Protein AF-A0A4Y7RPK3-F1 (afdb_monomer_lite)

Radius of gyration: 11.06 Å; chains: 1; bounding box: 25×31×23 Å

Secondary structure (DSSP, 8-state):
-----S-HHHHHHHHHHHTT--HHHHHHHTTS-HHHHHHHHHHHHHHHT--SHHHHHHHHHHTTSS--

Sequence (68 aa):
MSKCNLTPREIEIVKNIANGDRNKDIARKLYISEKTVRNHITDIHYKLSLENRVQVAAYAFRNRLVDI

Structure (mmCIF, N/CA/C/O backbone):
data_AF-A0A4Y7RPK3-F1
#
_entry.id   AF-A0A4Y7RPK3-F1
#
loop_
_atom_site.group_PDB
_atom_site.id
_atom_site.type_symbol
_atom_site.label_atom_id
_atom_site.label_alt_id
_atom_site.label_comp_id
_atom_site.label_asym_id
_atom_site.label_entity_id
_atom_site.label_seq_id
_atom_site.pdbx_PDB_ins_code
_atom_site.Cartn_x
_atom_site.Cartn_y
_atom_site.Cartn_z
_atom_site.occupancy
_atom_site.B_iso_or_equiv
_atom_site.auth_seq_id
_atom_site.auth_comp_id
_atom_site.auth_asym_id
_atom_site.auth_atom_id
_atom_site.pdbx_PDB_model_num
ATOM 1 N N . MET A 1 1 ? 8.771 -20.375 2.702 1.00 39.16 1 MET A N 1
ATOM 2 C CA . MET A 1 1 ? 7.578 -19.832 2.014 1.00 39.16 1 MET A CA 1
ATOM 3 C C . MET A 1 1 ? 6.805 -18.985 3.012 1.00 39.16 1 MET A C 1
ATOM 5 O O . MET A 1 1 ? 5.940 -19.497 3.711 1.00 39.16 1 MET A O 1
ATOM 9 N N . SER A 1 2 ? 7.195 -17.724 3.173 1.00 36.66 2 SER A N 1
ATOM 10 C CA . SER A 1 2 ? 6.653 -16.875 4.236 1.00 36.66 2 SER A CA 1
ATOM 11 C C . SER A 1 2 ? 5.423 -16.136 3.722 1.00 36.66 2 SER A C 1
ATOM 13 O O . SER A 1 2 ? 5.506 -15.376 2.760 1.00 36.66 2 SER A O 1
ATOM 15 N N . LYS A 1 3 ? 4.280 -16.445 4.341 1.00 48.06 3 LYS A N 1
ATOM 16 C CA . LYS A 1 3 ? 2.970 -15.814 4.148 1.00 48.06 3 LYS A CA 1
ATOM 17 C C . LYS A 1 3 ? 3.096 -14.290 4.071 1.00 48.06 3 LYS A C 1
ATOM 19 O O . LYS A 1 3 ? 3.875 -13.703 4.810 1.00 48.06 3 LYS A O 1
ATOM 24 N N . CYS A 1 4 ? 2.291 -13.690 3.193 1.00 58.78 4 CYS A N 1
ATOM 25 C CA . CYS A 1 4 ? 2.086 -12.251 3.032 1.00 58.78 4 CYS A CA 1
ATOM 26 C C . CYS A 1 4 ? 2.188 -11.494 4.370 1.00 58.78 4 CYS A C 1
ATOM 28 O O . CYS A 1 4 ? 1.256 -11.538 5.166 1.00 58.78 4 CYS A O 1
ATOM 30 N N . ASN A 1 5 ? 3.289 -10.767 4.596 1.00 80.12 5 ASN A N 1
ATOM 31 C CA . ASN A 1 5 ? 3.480 -9.912 5.780 1.00 80.12 5 ASN A CA 1
ATOM 32 C C . ASN A 1 5 ? 2.582 -8.660 5.776 1.00 80.12 5 ASN A C 1
ATOM 34 O O . ASN A 1 5 ? 2.656 -7.835 6.685 1.00 80.12 5 ASN A O 1
ATOM 38 N N . LEU A 1 6 ? 1.749 -8.502 4.748 1.00 90.50 6 LEU A N 1
ATOM 39 C CA . LEU A 1 6 ? 0.818 -7.397 4.608 1.00 90.50 6 LEU A CA 1
ATOM 40 C C . LEU A 1 6 ? -0.569 -7.800 5.102 1.00 90.50 6 LEU A C 1
ATOM 42 O O . LEU A 1 6 ? -1.089 -8.866 4.776 1.00 90.50 6 LEU A O 1
ATOM 46 N N . THR A 1 7 ? -1.189 -6.900 5.849 1.00 93.62 7 THR A N 1
ATOM 47 C CA . THR A 1 7 ? -2.606 -6.971 6.201 1.00 93.62 7 THR A CA 1
ATOM 48 C C . THR A 1 7 ? -3.480 -6.784 4.954 1.00 93.62 7 THR A C 1
ATOM 50 O O . THR A 1 7 ? -3.026 -6.196 3.968 1.00 93.62 7 THR A O 1
ATOM 53 N N . PRO A 1 8 ? -4.760 -7.198 4.981 1.00 93.06 8 PRO A N 1
ATOM 54 C CA . PRO A 1 8 ? -5.677 -6.982 3.858 1.00 93.06 8 PRO A CA 1
ATOM 55 C C . PRO A 1 8 ? -5.737 -5.519 3.399 1.00 93.06 8 PRO A C 1
ATOM 57 O O . PRO A 1 8 ? -5.719 -5.234 2.204 1.00 93.06 8 PRO A O 1
ATOM 60 N N . ARG A 1 9 ? -5.711 -4.580 4.354 1.00 94.69 9 ARG A N 1
ATOM 61 C CA . ARG A 1 9 ? -5.730 -3.142 4.074 1.00 94.69 9 ARG A CA 1
ATOM 62 C C . ARG A 1 9 ? -4.456 -2.654 3.392 1.00 94.69 9 ARG A C 1
ATOM 64 O O . ARG A 1 9 ? -4.511 -1.836 2.481 1.00 94.69 9 ARG A O 1
ATOM 71 N N . GLU A 1 10 ? -3.307 -3.165 3.812 1.00 95.12 10 GLU A N 1
ATOM 72 C CA . GLU A 1 10 ? -2.032 -2.853 3.167 1.00 95.12 10 GLU A CA 1
ATOM 73 C C . GLU A 1 10 ? -1.974 -3.436 1.755 1.00 95.12 10 GLU A C 1
ATOM 75 O O . GLU A 1 10 ? -1.485 -2.767 0.849 1.00 95.12 10 GLU A O 1
ATOM 80 N N . ILE A 1 11 ? -2.539 -4.628 1.534 1.00 95.00 11 ILE A N 1
ATOM 81 C CA . ILE A 1 11 ? -2.665 -5.211 0.194 1.00 95.00 11 ILE A CA 1
ATOM 82 C C . ILE A 1 11 ? -3.508 -4.301 -0.710 1.00 95.00 11 ILE A C 1
ATOM 84 O O . ILE A 1 11 ? -3.087 -4.014 -1.829 1.00 95.00 11 ILE A O 1
ATOM 88 N N . GLU A 1 12 ? -4.658 -3.801 -0.244 1.00 95.75 12 GLU A N 1
ATOM 89 C CA . GLU A 1 12 ? -5.469 -2.834 -1.004 1.00 95.75 12 GLU A CA 1
ATOM 90 C C . GLU A 1 12 ? -4.654 -1.594 -1.392 1.00 95.75 12 GLU A C 1
ATOM 92 O O . GLU A 1 12 ? -4.683 -1.160 -2.545 1.00 95.75 12 GLU A O 1
ATOM 97 N N . ILE A 1 13 ? -3.892 -1.035 -0.451 1.00 96.38 13 ILE A N 1
ATOM 98 C CA . ILE A 1 13 ? -3.060 0.147 -0.695 1.00 96.38 13 ILE A CA 1
ATOM 99 C C . ILE A 1 13 ? -1.961 -0.157 -1.719 1.00 96.38 13 ILE A C 1
ATOM 101 O O . ILE A 1 13 ? -1.797 0.609 -2.667 1.00 96.38 13 ILE A O 1
ATOM 105 N N . VAL A 1 14 ? -1.263 -1.290 -1.594 1.00 95.81 14 VAL A N 1
ATOM 106 C CA . VAL A 1 14 ? -0.241 -1.735 -2.557 1.00 95.81 14 VAL A CA 1
ATOM 107 C C . VAL A 1 14 ? -0.825 -1.879 -3.964 1.00 95.81 14 VAL A C 1
ATOM 109 O O . VAL A 1 14 ? -0.210 -1.411 -4.922 1.00 95.81 14 VAL A O 1
ATOM 112 N N . LYS A 1 15 ? -2.029 -2.450 -4.102 1.00 95.31 15 LYS A N 1
ATOM 113 C CA . LYS A 1 15 ? -2.712 -2.566 -5.402 1.00 95.31 15 LYS A CA 1
ATOM 114 C C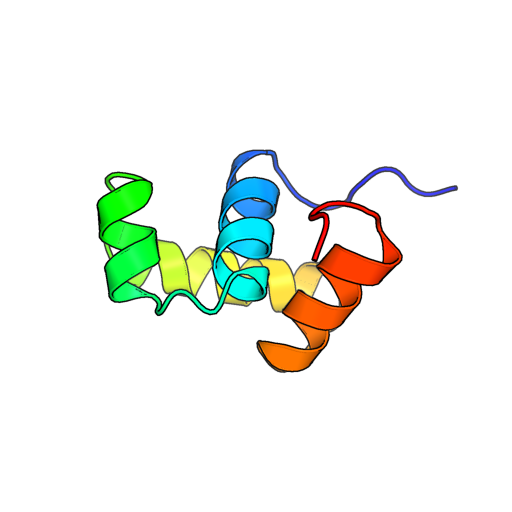 . LYS A 1 15 ? -2.999 -1.201 -6.025 1.00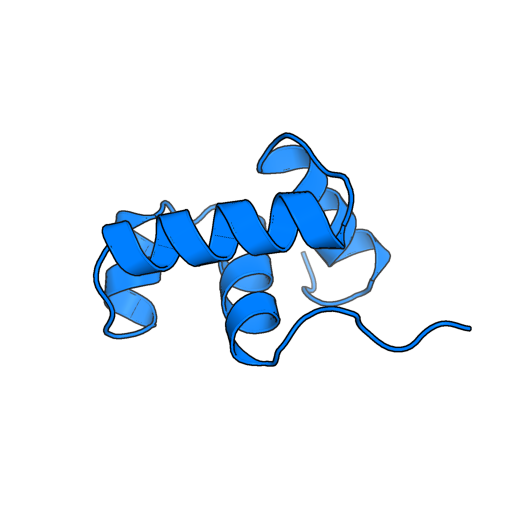 95.31 15 LYS A C 1
ATOM 116 O O . LYS A 1 15 ? -2.692 -0.987 -7.193 1.00 95.31 15 LYS A O 1
ATOM 121 N N . ASN A 1 16 ? -3.529 -0.254 -5.251 1.00 96.56 16 ASN A N 1
ATOM 122 C CA . ASN A 1 16 ? -3.789 1.094 -5.766 1.00 96.56 16 ASN A CA 1
ATOM 123 C C . ASN A 1 16 ? -2.486 1.831 -6.140 1.00 96.56 16 ASN A C 1
ATOM 125 O O . ASN A 1 16 ? -2.433 2.521 -7.157 1.00 96.56 16 ASN A O 1
ATOM 129 N N . ILE A 1 17 ? -1.406 1.652 -5.368 1.00 95.50 17 ILE A N 1
ATOM 130 C CA . ILE A 1 17 ? -0.086 2.208 -5.711 1.00 95.50 17 ILE A CA 1
ATOM 131 C C . ILE A 1 17 ? 0.405 1.664 -7.053 1.00 95.50 17 ILE A C 1
ATOM 133 O O . ILE A 1 17 ? 0.913 2.444 -7.864 1.00 95.50 17 ILE A O 1
ATOM 137 N N . ALA A 1 18 ? 0.246 0.358 -7.284 1.00 94.81 18 ALA A N 1
ATOM 138 C CA . ALA A 1 18 ? 0.630 -0.298 -8.529 1.00 94.81 18 ALA A CA 1
ATOM 139 C C . ALA A 1 18 ? -0.213 0.167 -9.728 1.00 94.81 18 ALA A C 1
ATOM 141 O O . ALA A 1 18 ? 0.328 0.328 -10.816 1.00 94.81 18 ALA A O 1
ATOM 142 N N . ASN A 1 19 ? -1.485 0.507 -9.504 1.00 93.69 19 ASN A N 1
ATOM 143 C CA . ASN A 1 19 ? -2.355 1.141 -10.501 1.00 93.69 19 ASN A CA 1
ATOM 144 C C . ASN A 1 19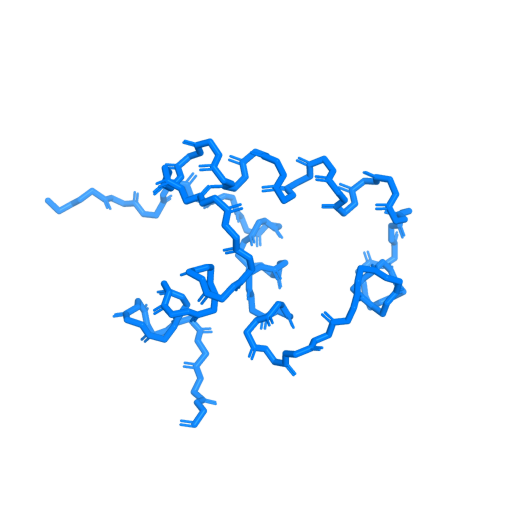 ? -2.006 2.619 -10.779 1.00 93.69 19 ASN A C 1
ATOM 146 O O . ASN A 1 19 ? -2.665 3.269 -11.587 1.00 93.69 19 ASN A O 1
ATOM 150 N N . GLY A 1 20 ? -0.999 3.182 -10.102 1.00 94.06 20 GLY A N 1
ATOM 151 C CA . GLY A 1 20 ? -0.559 4.564 -10.302 1.00 94.06 20 GLY A CA 1
ATOM 152 C C . GLY A 1 20 ? -1.340 5.612 -9.505 1.00 94.06 20 GLY A C 1
ATOM 153 O O . GLY A 1 20 ? -1.074 6.807 -9.655 1.00 94.06 20 GLY A O 1
ATOM 154 N N . ASP A 1 21 ? -2.243 5.205 -8.609 1.00 96.31 21 ASP A N 1
ATOM 155 C CA . ASP A 1 21 ? -3.043 6.141 -7.818 1.00 96.31 21 ASP A CA 1
ATOM 156 C C . ASP A 1 21 ? -2.162 7.011 -6.905 1.00 96.31 21 ASP A C 1
ATOM 158 O O . ASP A 1 21 ? -1.120 6.581 -6.388 1.00 96.31 21 ASP A O 1
ATOM 162 N N . ARG A 1 22 ? -2.561 8.268 -6.677 1.00 96.38 22 ARG A N 1
ATOM 163 C CA . ARG A 1 22 ? -1.911 9.136 -5.682 1.00 96.38 22 ARG A CA 1
ATOM 164 C C . ARG A 1 22 ? -2.541 8.911 -4.312 1.00 96.38 22 ARG A C 1
ATOM 166 O O . ARG A 1 22 ? -3.697 8.516 -4.213 1.00 96.38 22 ARG A O 1
ATOM 173 N N . ASN A 1 23 ? -1.832 9.259 -3.237 1.00 96.31 23 ASN A N 1
ATOM 174 C CA . ASN A 1 23 ? -2.319 9.066 -1.861 1.00 96.31 23 ASN A CA 1
ATOM 175 C C . ASN A 1 23 ? -3.715 9.668 -1.618 1.00 96.31 23 ASN A C 1
ATOM 177 O O . ASN A 1 23 ? -4.510 9.079 -0.892 1.00 96.31 23 ASN A O 1
ATOM 181 N N . LYS A 1 24 ? -4.032 10.801 -2.261 1.00 97.31 24 LYS A N 1
ATOM 182 C CA . LYS A 1 24 ? -5.361 11.429 -2.229 1.00 97.31 24 LYS A CA 1
ATOM 183 C C . LYS A 1 24 ? -6.446 10.572 -2.879 1.00 97.31 24 LYS A C 1
ATOM 185 O O . LYS A 1 24 ? -7.559 10.501 -2.370 1.00 97.31 24 LYS A O 1
ATOM 190 N N . ASP A 1 25 ? -6.128 9.918 -3.989 1.00 97.88 25 ASP A N 1
ATOM 191 C CA . ASP A 1 25 ? -7.062 9.056 -4.710 1.00 97.88 25 ASP A CA 1
ATOM 192 C C . ASP A 1 25 ? -7.295 7.763 -3.922 1.00 97.88 25 ASP A C 1
ATOM 194 O O . ASP A 1 25 ? -8.441 7.371 -3.721 1.00 97.88 25 ASP A O 1
ATOM 198 N N . ILE A 1 26 ? -6.223 7.177 -3.376 1.00 97.50 26 ILE A N 1
ATOM 199 C CA . ILE A 1 26 ? -6.280 6.014 -2.475 1.00 97.50 26 ILE A CA 1
ATOM 200 C C . ILE A 1 26 ? -7.139 6.329 -1.248 1.00 97.50 26 ILE A C 1
ATOM 202 O O . ILE A 1 26 ? -8.026 5.557 -0.895 1.00 97.50 26 ILE A O 1
ATOM 206 N N . ALA A 1 27 ? -6.911 7.487 -0.625 1.00 97.88 27 ALA A N 1
ATOM 207 C CA . ALA A 1 27 ? -7.674 7.952 0.527 1.00 97.88 27 ALA A CA 1
ATOM 208 C C . ALA A 1 27 ? -9.177 8.018 0.221 1.00 97.88 27 ALA A C 1
ATOM 210 O O . ALA A 1 27 ? -9.984 7.496 0.989 1.00 97.88 27 ALA A O 1
ATOM 211 N N . ARG A 1 28 ? -9.550 8.579 -0.939 1.00 97.75 28 ARG A N 1
ATOM 212 C CA . ARG A 1 28 ? -10.949 8.627 -1.387 1.00 97.75 28 ARG A CA 1
ATOM 213 C C . ARG A 1 28 ? -11.524 7.240 -1.669 1.00 97.75 28 ARG A C 1
ATOM 215 O O . ARG A 1 28 ? -12.618 6.956 -1.200 1.00 97.75 28 ARG A O 1
ATOM 222 N N . LYS A 1 29 ? -10.802 6.379 -2.396 1.00 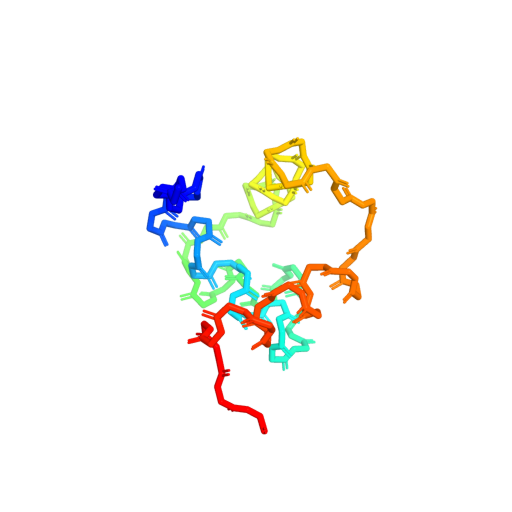97.25 29 LYS A N 1
ATOM 223 C CA . LYS A 1 29 ? -11.259 5.019 -2.741 1.00 97.25 29 LYS A CA 1
ATOM 224 C C . LYS A 1 29 ? -11.464 4.139 -1.509 1.00 97.25 29 LYS A C 1
ATOM 226 O O . LYS A 1 29 ? -12.372 3.319 -1.485 1.00 97.25 29 LYS A O 1
ATOM 231 N N . LEU A 1 30 ? -10.618 4.309 -0.495 1.00 96.62 30 LEU A N 1
ATOM 232 C CA . LEU A 1 30 ? -10.637 3.504 0.725 1.00 96.62 30 LEU A CA 1
ATOM 233 C C . LEU A 1 30 ? -11.391 4.172 1.886 1.00 96.62 30 LEU A C 1
ATOM 235 O O . LEU A 1 30 ? -11.419 3.603 2.977 1.00 96.62 30 LEU A O 1
ATOM 239 N N . TYR A 1 31 ? -11.997 5.345 1.670 1.00 96.94 31 TYR A N 1
ATOM 240 C CA . TYR A 1 31 ? -12.730 6.119 2.681 1.00 96.94 31 TYR A CA 1
ATOM 241 C C . TYR A 1 31 ? -11.916 6.388 3.963 1.00 96.94 31 TYR A C 1
ATOM 243 O O . TYR A 1 31 ? -12.407 6.245 5.081 1.00 96.94 31 TYR A O 1
ATOM 251 N N . ILE A 1 32 ? -10.646 6.773 3.806 1.00 96.81 32 ILE A N 1
ATOM 252 C CA . ILE A 1 32 ? -9.728 7.122 4.905 1.00 96.81 32 ILE A CA 1
ATOM 253 C C . ILE A 1 32 ? -9.021 8.447 4.627 1.00 96.81 32 ILE A C 1
ATOM 255 O O . ILE A 1 32 ? -9.084 8.986 3.528 1.00 96.81 32 ILE A O 1
ATOM 259 N N . SER A 1 33 ? -8.319 8.989 5.622 1.00 98.00 33 SER A N 1
ATOM 260 C CA . SER A 1 33 ? -7.529 10.206 5.424 1.00 98.00 33 SER A CA 1
ATOM 261 C C . SER A 1 33 ? -6.237 9.929 4.644 1.00 98.00 33 SER A C 1
ATOM 263 O O . SER A 1 33 ? -5.637 8.859 4.766 1.00 98.00 33 SER A O 1
ATOM 265 N N . GLU A 1 34 ? -5.730 10.926 3.912 1.00 97.62 34 GLU A N 1
ATOM 266 C CA . GLU A 1 34 ? -4.399 10.836 3.288 1.00 97.62 34 GLU A CA 1
ATOM 267 C C . GLU A 1 34 ? -3.285 10.563 4.304 1.00 97.62 34 GLU A C 1
ATOM 269 O O . GLU A 1 34 ? -2.305 9.892 3.987 1.00 97.62 34 GLU A O 1
ATOM 274 N N . LYS A 1 35 ? -3.427 11.078 5.533 1.00 97.62 35 LYS A N 1
ATOM 275 C CA . LYS A 1 35 ? -2.489 10.810 6.628 1.00 97.62 35 LYS A CA 1
ATOM 276 C C . LYS A 1 35 ? -2.475 9.319 6.967 1.00 97.62 35 LYS A C 1
ATOM 278 O O . LYS A 1 35 ? -1.404 8.740 7.090 1.00 97.62 35 LYS A O 1
ATOM 283 N N . THR A 1 36 ? -3.648 8.693 7.042 1.00 97.50 36 THR A N 1
ATOM 284 C CA . THR A 1 36 ? -3.790 7.249 7.272 1.00 97.50 36 THR A CA 1
ATOM 285 C C . THR A 1 36 ? -3.151 6.442 6.141 1.00 97.50 36 THR A C 1
ATOM 287 O O . THR A 1 36 ? -2.424 5.494 6.413 1.00 97.50 36 THR A O 1
ATOM 290 N N . VAL A 1 37 ? -3.340 6.850 4.879 1.00 97.50 37 VAL A N 1
ATOM 291 C CA . VAL A 1 37 ? -2.667 6.211 3.732 1.00 97.50 37 VAL A CA 1
ATOM 292 C C . VAL A 1 37 ? -1.147 6.300 3.864 1.00 97.50 37 VAL A C 1
ATOM 294 O O . VAL A 1 37 ? -0.467 5.293 3.702 1.00 97.50 37 VAL A O 1
ATOM 297 N N . ARG A 1 38 ? -0.601 7.480 4.191 1.00 96.50 38 ARG A N 1
ATOM 298 C CA . ARG A 1 38 ? 0.850 7.654 4.381 1.00 96.50 38 ARG A CA 1
ATOM 299 C C . ARG A 1 38 ? 1.391 6.764 5.495 1.00 96.50 38 ARG A C 1
ATOM 301 O O . ARG A 1 38 ? 2.429 6.150 5.294 1.00 96.50 38 ARG A O 1
ATOM 308 N N . ASN A 1 39 ? 0.676 6.652 6.614 1.00 97.19 39 ASN A N 1
ATOM 309 C CA . ASN A 1 39 ? 1.073 5.767 7.709 1.00 97.19 39 ASN A CA 1
ATOM 310 C C . ASN A 1 39 ? 1.155 4.308 7.242 1.00 97.19 39 ASN A C 1
ATOM 312 O O . ASN A 1 39 ? 2.184 3.671 7.429 1.00 97.19 39 ASN A O 1
ATOM 316 N N . HIS A 1 40 ? 0.129 3.815 6.541 1.00 96.50 40 HIS A N 1
ATOM 317 C CA . HIS A 1 40 ? 0.169 2.468 5.975 1.00 96.50 40 HIS A CA 1
ATOM 318 C C . HIS A 1 40 ? 1.316 2.277 4.975 1.00 96.50 40 HIS A C 1
ATOM 320 O O . HIS A 1 40 ? 1.937 1.223 4.970 1.00 96.50 40 HIS A O 1
ATOM 326 N N . ILE A 1 41 ? 1.626 3.274 4.138 1.00 95.50 41 ILE A N 1
ATOM 327 C CA . ILE A 1 41 ? 2.768 3.199 3.210 1.00 95.50 41 ILE A CA 1
ATOM 328 C C . ILE A 1 41 ? 4.090 3.081 3.974 1.00 95.50 41 ILE A C 1
ATOM 330 O O . ILE A 1 41 ? 4.932 2.275 3.587 1.00 95.50 41 ILE A O 1
ATOM 334 N N . THR A 1 42 ? 4.262 3.831 5.065 1.00 95.38 42 THR A N 1
ATOM 335 C CA . THR A 1 42 ? 5.435 3.709 5.942 1.00 95.38 42 THR A CA 1
ATOM 336 C C . THR A 1 42 ? 5.545 2.302 6.532 1.00 95.38 42 THR A C 1
ATOM 338 O O . THR A 1 42 ? 6.618 1.701 6.479 1.00 95.38 42 THR A O 1
ATOM 341 N N . ASP A 1 43 ? 4.439 1.741 7.023 1.00 95.06 43 ASP A N 1
ATOM 342 C CA . ASP A 1 43 ? 4.418 0.381 7.575 1.00 95.06 43 ASP A CA 1
ATOM 343 C C . ASP A 1 43 ? 4.713 -0.676 6.496 1.00 95.06 43 ASP A C 1
ATOM 345 O O . ASP A 1 43 ? 5.468 -1.617 6.737 1.00 95.06 43 ASP A O 1
ATOM 349 N N . ILE A 1 44 ? 4.179 -0.503 5.280 1.00 94.62 44 ILE A N 1
ATOM 350 C CA . ILE A 1 44 ? 4.465 -1.353 4.113 1.00 94.62 44 ILE A CA 1
ATOM 351 C C . ILE A 1 44 ? 5.954 -1.303 3.764 1.00 94.62 44 ILE A C 1
ATOM 353 O O . ILE A 1 44 ? 6.571 -2.350 3.575 1.00 94.62 44 ILE A O 1
ATOM 357 N N . HIS A 1 45 ? 6.535 -0.105 3.684 1.00 94.44 45 HIS A N 1
ATOM 358 C CA . HIS A 1 45 ? 7.961 0.088 3.425 1.00 94.44 45 HIS A CA 1
ATOM 359 C C . HIS A 1 45 ? 8.813 -0.639 4.466 1.00 94.44 45 HIS A C 1
ATOM 361 O O . HIS A 1 45 ? 9.725 -1.376 4.099 1.00 94.44 45 HIS A O 1
ATOM 367 N N . TYR A 1 46 ? 8.464 -0.518 5.748 1.00 93.06 46 TYR A N 1
ATOM 368 C CA . TYR A 1 46 ? 9.152 -1.225 6.824 1.00 93.06 46 TYR A CA 1
ATOM 369 C C . TYR A 1 46 ? 9.026 -2.752 6.689 1.00 93.06 46 TYR A C 1
ATOM 371 O O . TYR A 1 46 ? 10.029 -3.464 6.698 1.00 93.06 46 TYR A O 1
ATOM 379 N N . LYS A 1 47 ? 7.805 -3.264 6.485 1.00 92.44 47 LYS A N 1
ATOM 380 C CA . LYS A 1 47 ? 7.512 -4.706 6.380 1.00 92.44 47 LYS A CA 1
ATOM 381 C C . LYS A 1 47 ? 8.140 -5.383 5.167 1.00 92.44 47 LYS A C 1
ATOM 383 O O . LYS A 1 47 ? 8.447 -6.572 5.231 1.00 92.44 47 LYS A O 1
ATOM 388 N N . LEU A 1 48 ? 8.269 -4.657 4.059 1.00 91.19 48 LEU A N 1
ATOM 389 C CA . LEU A 1 48 ? 8.818 -5.169 2.804 1.00 91.19 48 LEU A CA 1
ATOM 390 C C . LEU A 1 48 ? 10.280 -4.760 2.578 1.00 91.19 48 LEU A C 1
ATOM 392 O O . LEU A 1 48 ? 10.869 -5.193 1.590 1.00 91.19 48 LEU A O 1
ATOM 396 N N . SER A 1 49 ? 10.847 -3.935 3.466 1.00 92.50 49 SER A N 1
ATOM 397 C CA . SER A 1 49 ? 12.169 -3.314 3.307 1.00 92.50 49 SER A CA 1
ATOM 398 C C . SER A 1 49 ? 12.315 -2.594 1.959 1.00 92.50 49 SER A C 1
ATOM 400 O O . SER A 1 49 ? 13.297 -2.771 1.243 1.00 92.50 49 SER A O 1
ATOM 402 N N . LEU A 1 50 ? 11.294 -1.809 1.601 1.00 93.19 50 LEU A N 1
ATOM 403 C CA . LEU A 1 50 ? 11.245 -1.007 0.377 1.00 93.19 50 LEU A CA 1
ATOM 404 C C . LEU A 1 50 ? 11.267 0.476 0.728 1.00 93.19 50 LEU A C 1
ATOM 406 O O . LEU A 1 50 ? 10.778 0.886 1.775 1.00 93.19 50 LEU A O 1
ATOM 410 N N . GLU A 1 51 ? 11.791 1.290 -0.177 1.00 89.88 51 GLU A N 1
ATOM 411 C CA . GLU A 1 51 ? 12.027 2.714 0.077 1.00 89.88 51 GLU A CA 1
ATOM 412 C C . GLU A 1 51 ? 11.132 3.627 -0.757 1.00 89.88 51 GLU A C 1
ATOM 414 O O . GLU A 1 51 ? 10.922 4.791 -0.412 1.00 89.88 51 GLU A O 1
ATOM 419 N N . ASN A 1 52 ? 10.591 3.128 -1.872 1.00 92.75 52 ASN A N 1
ATOM 420 C CA . ASN A 1 52 ? 9.815 3.956 -2.783 1.00 92.75 52 ASN A CA 1
ATOM 421 C C . ASN A 1 52 ? 8.621 3.233 -3.412 1.00 92.75 52 ASN A C 1
ATOM 423 O O . ASN A 1 52 ? 8.559 2.010 -3.532 1.00 92.75 52 ASN A O 1
ATOM 427 N N . ARG A 1 53 ? 7.670 4.040 -3.893 1.00 92.81 53 ARG A N 1
ATOM 428 C CA . ARG A 1 53 ? 6.430 3.549 -4.506 1.00 92.81 53 ARG A CA 1
ATOM 429 C C . ARG A 1 53 ? 6.650 2.684 -5.750 1.00 92.81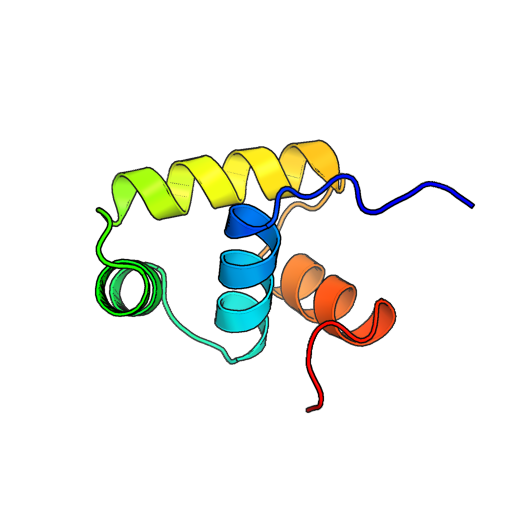 53 ARG A C 1
ATOM 431 O O . ARG A 1 53 ? 5.807 1.848 -6.049 1.00 92.81 53 ARG A O 1
ATOM 438 N N . VAL A 1 54 ? 7.752 2.885 -6.479 1.00 94.19 54 VAL A N 1
ATOM 439 C CA . VAL A 1 54 ? 8.074 2.098 -7.680 1.00 94.19 54 VAL A CA 1
ATOM 440 C C . VAL A 1 54 ? 8.468 0.682 -7.275 1.00 94.19 54 VAL A C 1
ATOM 442 O O . VAL A 1 54 ? 7.988 -0.281 -7.864 1.00 94.19 54 VAL A O 1
ATOM 445 N N . GLN A 1 55 ? 9.266 0.540 -6.216 1.00 94.38 55 GLN A N 1
ATOM 446 C CA . GLN A 1 55 ? 9.581 -0.753 -5.621 1.00 94.38 55 GLN A CA 1
ATOM 447 C C . GLN A 1 55 ? 8.319 -1.448 -5.095 1.00 94.38 55 GLN A C 1
ATOM 449 O O . GLN A 1 55 ? 8.158 -2.647 -5.307 1.00 94.38 55 GLN A O 1
ATOM 454 N N . VAL A 1 56 ? 7.393 -0.706 -4.475 1.00 93.94 56 VAL A N 1
ATOM 455 C CA . VAL A 1 56 ? 6.095 -1.251 -4.030 1.00 93.94 56 VAL A CA 1
ATOM 456 C C . VAL A 1 56 ? 5.253 -1.743 -5.215 1.00 93.94 56 VAL A C 1
ATOM 458 O O . VAL A 1 56 ? 4.692 -2.836 -5.157 1.00 93.94 56 VAL A O 1
ATOM 461 N N . ALA A 1 57 ? 5.199 -0.989 -6.314 1.00 93.50 57 ALA A N 1
ATOM 462 C CA . ALA A 1 57 ? 4.510 -1.413 -7.534 1.00 93.50 57 ALA A CA 1
ATOM 463 C C . ALA A 1 57 ? 5.157 -2.666 -8.154 1.00 93.50 57 ALA A C 1
ATOM 465 O O . ALA A 1 57 ? 4.466 -3.627 -8.490 1.00 93.50 57 ALA A O 1
ATOM 466 N N . ALA A 1 58 ? 6.491 -2.708 -8.229 1.00 93.50 58 ALA A N 1
ATOM 467 C CA . ALA A 1 58 ? 7.229 -3.877 -8.703 1.00 93.50 58 ALA A CA 1
ATOM 468 C C . ALA A 1 58 ? 7.005 -5.105 -7.803 1.00 93.50 58 ALA A C 1
ATOM 470 O O . ALA A 1 58 ? 6.884 -6.226 -8.299 1.00 93.50 58 ALA A O 1
ATOM 471 N N . TYR A 1 59 ? 6.912 -4.905 -6.484 1.00 93.25 59 TYR A N 1
ATOM 472 C CA . TYR A 1 59 ? 6.538 -5.952 -5.538 1.00 93.25 59 TYR A CA 1
ATOM 473 C C . TYR A 1 59 ? 5.130 -6.484 -5.826 1.00 93.25 59 TYR A C 1
ATOM 475 O O . TYR A 1 59 ? 4.950 -7.702 -5.874 1.00 93.25 59 TYR A O 1
ATOM 483 N N . ALA A 1 60 ? 4.153 -5.603 -6.067 1.00 92.94 60 ALA A N 1
ATOM 484 C CA . ALA A 1 60 ? 2.783 -5.995 -6.391 1.00 92.94 60 ALA A CA 1
ATOM 485 C C . ALA A 1 60 ? 2.721 -6.883 -7.643 1.00 92.94 60 ALA A C 1
ATOM 487 O O . ALA A 1 60 ? 2.063 -7.922 -7.620 1.00 92.94 60 ALA A O 1
ATOM 488 N N . PHE A 1 61 ? 3.470 -6.524 -8.688 1.00 91.19 61 PHE A N 1
ATOM 489 C CA . PHE A 1 61 ? 3.574 -7.306 -9.920 1.00 91.19 61 PHE A CA 1
ATOM 490 C C . PHE A 1 61 ? 4.241 -8.671 -9.691 1.00 91.19 61 PHE A C 1
ATOM 492 O O . PHE A 1 61 ? 3.682 -9.713 -10.029 1.00 91.19 61 PHE A O 1
ATOM 499 N N . ARG A 1 62 ? 5.412 -8.699 -9.035 1.00 91.00 62 ARG A N 1
ATOM 500 C CA . ARG A 1 62 ? 6.154 -9.946 -8.749 1.00 91.00 62 ARG A CA 1
ATOM 501 C C . ARG A 1 62 ? 5.348 -10.940 -7.913 1.00 91.00 62 ARG A C 1
ATOM 503 O O . ARG A 1 62 ? 5.507 -12.144 -8.082 1.00 91.00 62 ARG A O 1
ATOM 510 N N . ASN A 1 63 ? 4.492 -10.437 -7.025 1.00 89.94 63 ASN A N 1
ATOM 511 C CA . ASN A 1 63 ? 3.639 -11.249 -6.159 1.00 89.94 63 ASN A CA 1
ATOM 512 C C . ASN A 1 63 ? 2.227 -11.470 -6.729 1.00 89.94 63 ASN A C 1
ATOM 514 O O . ASN A 1 63 ? 1.381 -12.002 -6.014 1.00 89.94 63 ASN A O 1
ATOM 518 N N . ARG A 1 64 ? 1.962 -11.082 -7.990 1.00 88.19 64 ARG A N 1
ATOM 519 C CA . ARG A 1 64 ? 0.658 -11.236 -8.666 1.00 88.19 64 ARG A CA 1
ATOM 520 C C . ARG A 1 64 ? -0.512 -10.655 -7.862 1.00 88.19 64 ARG A C 1
ATOM 522 O O . ARG A 1 64 ? -1.591 -11.233 -7.783 1.00 88.19 64 ARG A O 1
ATOM 529 N N . LEU A 1 65 ? -0.279 -9.517 -7.207 1.00 87.38 65 LEU A N 1
ATOM 530 C CA . LEU A 1 65 ? -1.324 -8.779 -6.491 1.00 87.38 65 LEU A CA 1
ATOM 531 C C . LEU A 1 65 ? -2.170 -7.923 -7.443 1.00 87.38 65 LEU A C 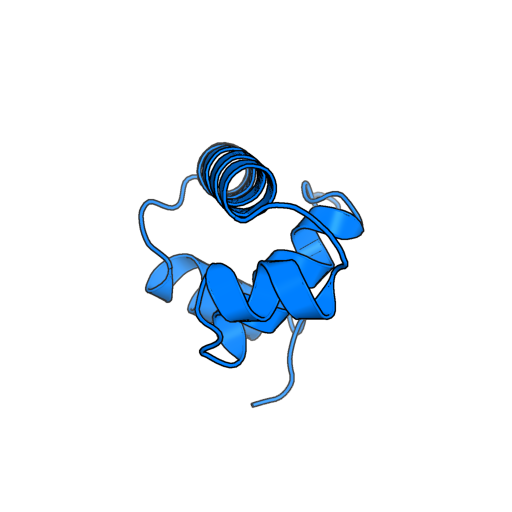1
ATOM 533 O O . LEU A 1 65 ? -3.294 -7.556 -7.094 1.00 87.38 65 LEU A O 1
ATOM 537 N N . VAL A 1 66 ? -1.624 -7.607 -8.614 1.00 85.44 66 VAL A N 1
ATOM 538 C CA . VAL A 1 66 ? -2.268 -6.876 -9.705 1.00 85.44 66 VAL A CA 1
ATOM 539 C C . VAL A 1 66 ? -1.895 -7.531 -11.029 1.00 85.44 66 VAL A C 1
ATOM 541 O O . VAL A 1 66 ? -0.775 -8.026 -11.169 1.00 85.44 66 VAL A O 1
ATOM 544 N N . ASP A 1 67 ? -2.823 -7.487 -11.978 1.00 70.38 67 ASP A N 1
ATOM 545 C CA . ASP A 1 67 ? -2.596 -7.844 -13.373 1.00 70.38 67 ASP A CA 1
ATOM 546 C C . ASP A 1 67 ? -2.487 -6.524 -14.149 1.00 70.38 67 ASP A C 1
ATOM 548 O O . ASP A 1 67 ? -3.447 -5.751 -14.188 1.00 70.38 67 ASP A O 1
ATOM 552 N N . ILE A 1 68 ? -1.294 -6.224 -14.666 1.00 58.41 68 ILE A N 1
ATOM 553 C CA . ILE A 1 68 ? -1.009 -5.058 -15.520 1.00 58.41 68 ILE A CA 1
ATOM 554 C C . ILE A 1 68 ? -0.626 -5.582 -16.896 1.00 58.41 68 ILE A C 1
ATOM 556 O O . ILE A 1 68 ? 0.187 -6.536 -16.930 1.00 58.41 68 ILE A O 1
#

Foldseek 3Di:
DDPDPDDPLLLLLLQCLLVVDDLVRSCVVVVHDSVVSVVSVVVVCVSVVHDDSVVSNVVCVVVVSDDD

pLDDT: mean 90.54, std 12.9, range [36.66, 98.0]